Protein AF-A0A4R2MQW9-F1 (afdb_monomer_lite)

Radius of gyration: 12.01 Å; chains: 1; bounding box: 31×20×25 Å

Organism: NCBI:txid80881

pLDDT: mean 72.33, std 11.79, range [42.56, 89.56]

Structure (mmCIF, N/CA/C/O backbone):
data_AF-A0A4R2MQW9-F1
#
_entry.id   AF-A0A4R2MQW9-F1
#
loop_
_atom_site.group_PDB
_atom_site.id
_atom_site.type_symbol
_atom_site.label_atom_id
_atom_site.label_alt_id
_atom_site.label_comp_id
_atom_site.label_asym_id
_atom_site.label_entity_id
_atom_site.label_seq_id
_atom_site.pdbx_PDB_ins_code
_atom_site.Cartn_x
_atom_site.Cartn_y
_atom_site.Cartn_z
_atom_site.occupancy
_atom_site.B_iso_or_equiv
_atom_site.auth_seq_id
_atom_site.auth_comp_id
_atom_site.auth_asym_id
_atom_site.auth_atom_id
_atom_site.pdbx_PDB_model_num
ATOM 1 N N . MET A 1 1 ? -0.071 -3.401 -1.628 1.00 58.88 1 MET A N 1
ATOM 2 C CA . MET A 1 1 ? 0.142 -2.683 -2.905 1.00 58.88 1 MET A CA 1
ATOM 3 C C . MET A 1 1 ? -0.314 -3.604 -4.013 1.00 58.88 1 MET A C 1
ATOM 5 O O . MET A 1 1 ? 0.006 -4.780 -3.930 1.00 58.88 1 MET A O 1
ATOM 9 N N . GLY A 1 2 ? -1.101 -3.117 -4.968 1.00 61.84 2 GLY A N 1
ATOM 10 C CA . GLY A 1 2 ? -1.663 -3.949 -6.035 1.00 61.84 2 GLY A CA 1
ATOM 11 C C . GLY A 1 2 ? -1.328 -3.374 -7.403 1.00 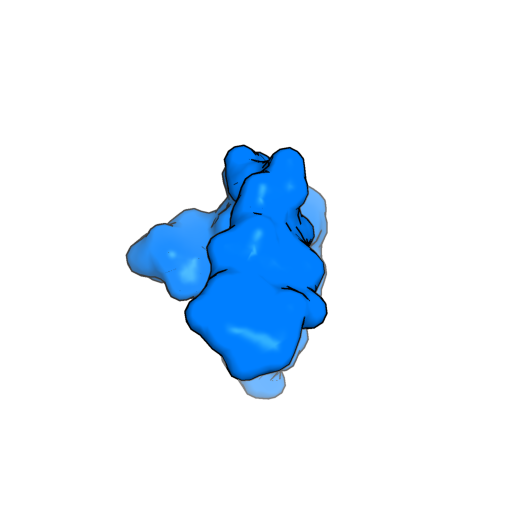61.84 2 GLY A C 1
ATOM 12 O O . GLY A 1 2 ? -1.293 -2.152 -7.567 1.00 61.84 2 GLY A O 1
ATOM 13 N N . LEU A 1 3 ? -1.057 -4.246 -8.370 1.00 65.75 3 LEU A N 1
ATOM 14 C CA . LEU A 1 3 ? -0.975 -3.858 -9.773 1.00 65.75 3 LEU A CA 1
ATOM 15 C C . LEU A 1 3 ? -2.402 -3.731 -10.305 1.00 65.75 3 LEU A C 1
ATOM 17 O O . LEU A 1 3 ? -3.186 -4.673 -10.215 1.00 65.75 3 LEU A O 1
ATOM 21 N N . ILE A 1 4 ? -2.747 -2.554 -10.821 1.00 70.38 4 ILE A N 1
ATOM 22 C CA . ILE A 1 4 ? -3.993 -2.347 -11.561 1.00 70.38 4 ILE A CA 1
ATOM 23 C C . ILE A 1 4 ? -3.572 -2.036 -12.995 1.00 70.38 4 ILE A C 1
ATOM 25 O O . ILE A 1 4 ? -3.116 -0.930 -13.298 1.00 70.38 4 ILE A O 1
ATOM 29 N N . GLY A 1 5 ? -3.652 -3.052 -13.855 1.00 68.75 5 GLY A N 1
ATOM 30 C CA . GLY A 1 5 ? -3.030 -3.028 -15.179 1.00 68.75 5 GLY A CA 1
ATOM 31 C C . GLY A 1 5 ? -1.502 -2.952 -15.077 1.00 68.75 5 GLY A C 1
ATOM 32 O O . GLY A 1 5 ? -0.896 -3.667 -14.287 1.00 68.75 5 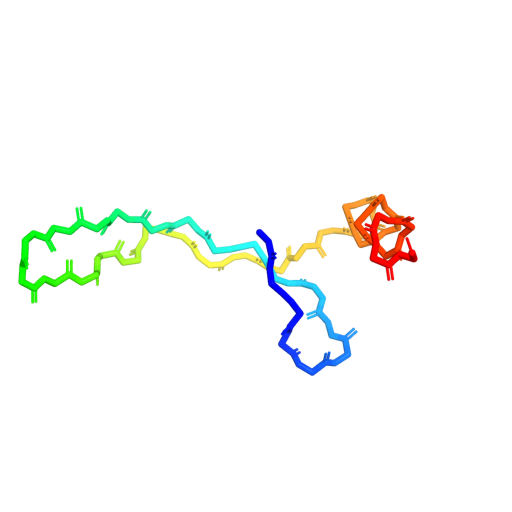GLY A O 1
ATOM 33 N N . ASP A 1 6 ? -0.891 -2.043 -15.838 1.00 65.44 6 ASP A N 1
ATOM 34 C CA . ASP A 1 6 ? 0.570 -1.840 -15.894 1.00 65.44 6 ASP A CA 1
ATOM 35 C C . ASP A 1 6 ? 1.119 -0.953 -14.751 1.00 65.44 6 ASP A C 1
ATOM 37 O O . ASP A 1 6 ? 2.317 -0.712 -14.620 1.00 65.44 6 ASP A O 1
ATOM 41 N N . ARG A 1 7 ? 0.238 -0.405 -13.904 1.00 66.31 7 ARG A N 1
ATOM 42 C CA . ARG A 1 7 ? 0.605 0.608 -12.905 1.00 66.31 7 ARG A CA 1
ATOM 43 C C . ARG A 1 7 ? 0.414 0.079 -11.490 1.00 66.31 7 ARG A C 1
ATOM 45 O O . ARG A 1 7 ? -0.629 -0.473 -11.146 1.00 66.31 7 ARG A O 1
ATOM 52 N N . LEU A 1 8 ? 1.417 0.300 -10.640 1.00 71.56 8 LEU A N 1
ATOM 53 C CA . LEU A 1 8 ? 1.326 -0.018 -9.217 1.00 71.56 8 LEU A CA 1
ATOM 54 C C . LEU A 1 8 ? 0.505 1.058 -8.498 1.00 71.56 8 LEU A C 1
ATOM 56 O O . LEU A 1 8 ? 0.797 2.256 -8.5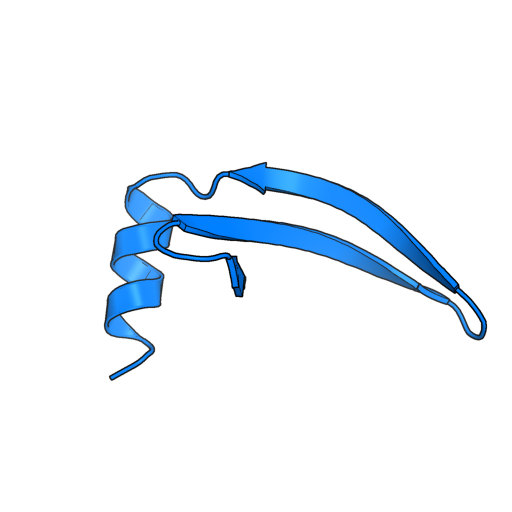81 1.00 71.56 8 LEU A O 1
ATOM 60 N N . TYR A 1 9 ? -0.499 0.617 -7.749 1.00 78.25 9 TYR A N 1
ATOM 61 C CA . TYR A 1 9 ? -1.309 1.470 -6.894 1.00 78.25 9 TYR A CA 1
ATOM 62 C C . TYR A 1 9 ? -1.165 1.063 -5.431 1.00 78.25 9 TYR A C 1
ATOM 64 O O . TYR A 1 9 ? -1.061 -0.112 -5.057 1.00 78.25 9 TYR A O 1
ATOM 72 N N . VAL A 1 10 ? -1.162 2.086 -4.586 1.00 79.50 10 VAL A N 1
ATOM 73 C CA . VAL A 1 10 ? -1.171 1.956 -3.137 1.00 79.50 10 VAL A CA 1
ATOM 74 C C . VAL A 1 10 ? -2.570 2.307 -2.662 1.00 79.50 10 VAL A C 1
ATOM 76 O O . VAL A 1 10 ? -2.971 3.469 -2.710 1.00 79.50 10 VAL A O 1
ATOM 79 N N . MET A 1 11 ? -3.307 1.300 -2.203 1.00 81.62 11 MET A N 1
ATOM 80 C CA . MET A 1 11 ? -4.607 1.491 -1.571 1.00 81.62 11 MET A CA 1
ATOM 81 C C . MET A 1 11 ? -4.484 1.218 -0.077 1.00 81.62 11 MET A C 1
ATOM 83 O O . MET A 1 11 ? -4.053 0.140 0.328 1.00 81.62 11 MET A O 1
ATOM 87 N N . VAL A 1 12 ? -4.863 2.205 0.727 1.00 82.81 12 VAL A N 1
ATOM 88 C CA . VAL A 1 12 ? -5.045 2.080 2.170 1.00 82.81 12 VAL A CA 1
ATOM 89 C C . VAL A 1 12 ? -6.540 1.968 2.413 1.00 82.81 12 VAL A C 1
ATOM 91 O O . VAL A 1 12 ? -7.303 2.885 2.101 1.00 82.81 12 VAL A O 1
ATOM 94 N N . PHE A 1 13 ? -6.961 0.836 2.957 1.00 87.06 13 PHE A N 1
ATOM 95 C CA . PHE A 1 13 ? -8.348 0.576 3.300 1.00 87.06 13 PHE A CA 1
ATOM 96 C C 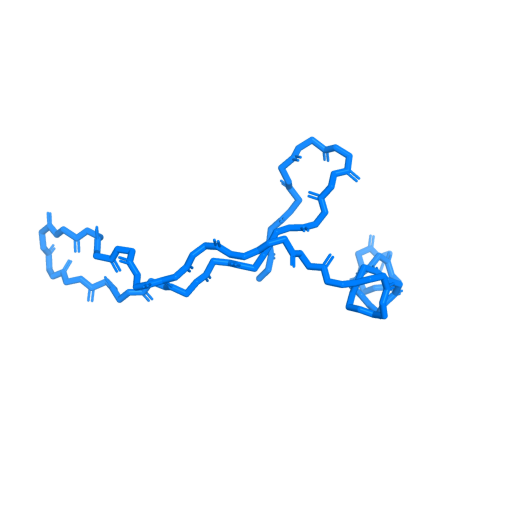. PHE A 1 13 ? -8.426 -0.054 4.684 1.00 87.06 13 PHE A C 1
ATOM 98 O O . PHE A 1 13 ? -7.515 -0.758 5.113 1.00 87.06 13 PHE A O 1
ATOM 105 N N . ALA A 1 14 ? -9.523 0.222 5.376 1.00 87.69 14 ALA A N 1
ATOM 106 C CA . ALA A 1 14 ? -9.895 -0.464 6.596 1.00 87.69 14 ALA A CA 1
ATOM 107 C C . ALA A 1 14 ? -11.048 -1.413 6.280 1.00 87.69 14 ALA A C 1
ATOM 109 O O . ALA A 1 14 ? -12.076 -0.999 5.733 1.00 87.69 14 ALA A O 1
ATOM 110 N N . LEU A 1 15 ? -10.868 -2.683 6.628 1.00 87.38 15 LEU A N 1
ATOM 111 C CA . LEU A 1 15 ? -11.943 -3.661 6.602 1.00 87.38 15 LEU A CA 1
ATOM 112 C C . LEU A 1 15 ? -12.789 -3.477 7.860 1.00 87.38 15 LEU A C 1
ATOM 114 O O . LEU A 1 15 ? -12.265 -3.451 8.973 1.00 87.38 15 LEU A O 1
ATOM 118 N N . ARG A 1 16 ? -14.096 -3.325 7.673 1.00 84.94 16 ARG A N 1
ATOM 119 C CA . ARG A 1 16 ? -15.098 -3.500 8.721 1.00 84.94 16 ARG A CA 1
ATOM 120 C C . ARG A 1 16 ? -15.932 -4.724 8.389 1.00 84.94 16 ARG A C 1
ATOM 122 O O . ARG A 1 16 ? -15.989 -5.134 7.234 1.00 84.94 16 ARG A O 1
ATOM 129 N N . GLU A 1 17 ? -16.580 -5.262 9.412 1.00 80.12 17 GLU A N 1
ATOM 130 C CA . GLU A 1 17 ? -17.320 -6.528 9.389 1.00 80.12 17 GLU A CA 1
ATOM 131 C C . GLU A 1 17 ? -18.205 -6.720 8.145 1.00 80.12 17 GLU A C 1
ATOM 133 O O . GLU A 1 17 ? -18.237 -7.805 7.578 1.00 80.12 17 GLU A O 1
ATOM 138 N N . THR A 1 18 ? -18.843 -5.652 7.658 1.00 86.06 18 THR A N 1
ATOM 139 C CA . THR A 1 18 ? -19.742 -5.697 6.493 1.00 86.06 18 THR A CA 1
ATOM 140 C C . THR A 1 18 ? -19.340 -4.770 5.345 1.00 86.06 18 THR A C 1
ATOM 142 O O . THR A 1 18 ? -20.024 -4.729 4.324 1.00 86.06 18 THR A O 1
ATOM 145 N N . ALA A 1 19 ? -18.256 -3.999 5.480 1.00 84.19 19 ALA A N 1
ATOM 146 C CA . ALA A 1 19 ? -17.904 -2.982 4.492 1.00 84.19 19 ALA A CA 1
ATOM 147 C C . ALA A 1 19 ? -16.406 -2.677 4.435 1.00 84.19 19 ALA A C 1
ATOM 149 O O . ALA A 1 19 ? -15.715 -2.581 5.450 1.00 84.19 19 ALA A O 1
ATOM 150 N N . VAL A 1 20 ? -15.919 -2.415 3.224 1.00 89.56 20 VAL A N 1
ATOM 151 C CA . VAL A 1 20 ? -14.553 -1.945 2.981 1.00 89.56 20 VAL A CA 1
ATOM 152 C C . VAL A 1 20 ? -14.563 -0.422 2.921 1.00 89.56 20 VAL A C 1
ATOM 154 O O . VAL A 1 20 ? -15.140 0.164 2.006 1.00 89.56 20 VAL A O 1
ATOM 157 N N . ARG A 1 21 ? -13.909 0.246 3.877 1.00 88.06 21 ARG A N 1
ATOM 158 C CA . ARG A 1 21 ? -13.721 1.700 3.824 1.00 88.06 21 ARG A CA 1
ATOM 159 C C . ARG A 1 21 ? -12.364 2.025 3.227 1.00 88.06 21 ARG A C 1
ATOM 161 O O . ARG A 1 21 ? -11.328 1.802 3.849 1.00 88.06 21 ARG A O 1
ATOM 168 N N . ILE A 1 22 ? -12.376 2.599 2.033 1.00 85.62 22 ILE A N 1
ATOM 169 C CA . ILE A 1 22 ? -11.167 3.098 1.381 1.00 85.62 22 ILE A CA 1
ATOM 170 C C . ILE A 1 22 ? -10.799 4.433 2.037 1.00 85.62 22 ILE A C 1
ATOM 172 O O . ILE A 1 22 ? -11.607 5.358 2.067 1.00 85.62 22 ILE A O 1
ATOM 176 N N . ILE A 1 23 ? -9.598 4.511 2.610 1.00 86.94 23 ILE A N 1
ATOM 177 C CA . ILE A 1 23 ? -9.082 5.703 3.300 1.00 86.94 23 ILE A CA 1
ATOM 178 C C . ILE A 1 23 ? -8.279 6.559 2.321 1.00 86.94 23 ILE A C 1
ATOM 180 O O . ILE A 1 23 ? -8.393 7.780 2.315 1.00 86.94 23 ILE A O 1
ATOM 184 N N . SER A 1 24 ? -7.463 5.923 1.481 1.00 80.81 24 SER A N 1
ATOM 185 C CA . SER A 1 24 ? -6.681 6.613 0.460 1.00 80.81 24 SER A CA 1
ATOM 186 C C . SER A 1 24 ? -6.328 5.661 -0.671 1.00 80.81 24 SER A C 1
ATOM 188 O O . SER A 1 24 ? -5.910 4.529 -0.430 1.00 80.81 24 SER A O 1
ATOM 190 N N . LEU A 1 25 ? -6.454 6.135 -1.906 1.00 78.12 25 LEU A N 1
ATOM 191 C CA . LEU A 1 25 ? -5.964 5.441 -3.086 1.00 78.12 25 LEU A CA 1
ATOM 192 C C . LEU A 1 25 ? -5.016 6.392 -3.804 1.00 78.12 25 LEU A C 1
ATOM 194 O O . LEU A 1 25 ? -5.428 7.421 -4.334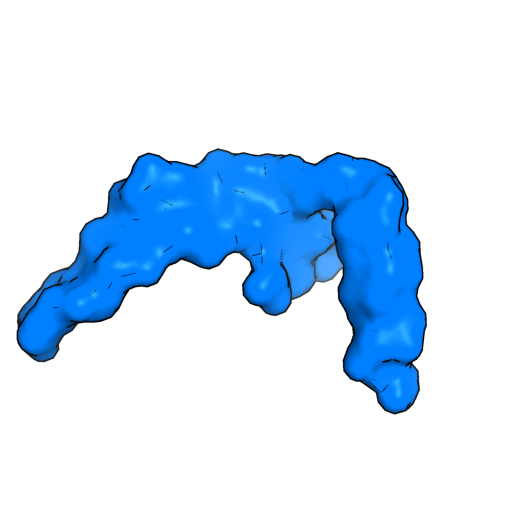 1.00 78.12 25 LEU A O 1
ATOM 198 N N . ARG A 1 26 ? -3.725 6.066 -3.772 1.00 78.50 26 ARG A N 1
ATOM 199 C CA . ARG A 1 26 ? -2.674 6.875 -4.387 1.00 78.50 26 ARG A CA 1
ATOM 200 C C . ARG A 1 26 ? -1.898 6.049 -5.399 1.00 78.50 26 ARG A C 1
ATOM 202 O O . ARG A 1 26 ? -1.633 4.863 -5.196 1.00 78.50 26 ARG A O 1
ATOM 209 N N . LYS A 1 27 ? -1.505 6.691 -6.495 1.00 74.06 27 LYS A N 1
ATOM 210 C CA . LYS A 1 27 ? -0.574 6.102 -7.459 1.00 74.06 27 LYS A CA 1
ATOM 211 C C . LYS A 1 27 ? 0.757 5.839 -6.752 1.00 74.06 27 LYS A C 1
ATOM 213 O O . LYS A 1 27 ? 1.245 6.708 -6.027 1.00 74.06 27 LYS A O 1
ATOM 218 N N . ALA A 1 28 ? 1.329 4.651 -6.925 1.00 72.56 28 ALA A N 1
ATOM 219 C CA . ALA A 1 28 ? 2.644 4.381 -6.365 1.00 72.56 28 ALA A CA 1
ATOM 220 C C . ALA A 1 28 ? 3.695 5.213 -7.109 1.00 72.56 28 ALA A C 1
ATOM 222 O O . ALA A 1 28 ? 3.695 5.290 -8.339 1.00 72.56 28 ALA A O 1
ATOM 223 N N . ASN A 1 29 ? 4.596 5.843 -6.359 1.00 69.38 29 ASN A N 1
ATOM 224 C CA . ASN A 1 29 ? 5.725 6.561 -6.940 1.00 69.38 29 ASN A CA 1
ATOM 225 C C . ASN A 1 29 ? 6.721 5.570 -7.556 1.00 69.38 29 ASN A C 1
ATOM 227 O O . ASN A 1 29 ? 6.837 4.432 -7.099 1.00 69.38 29 ASN A O 1
ATOM 231 N N . SER A 1 30 ? 7.499 6.017 -8.544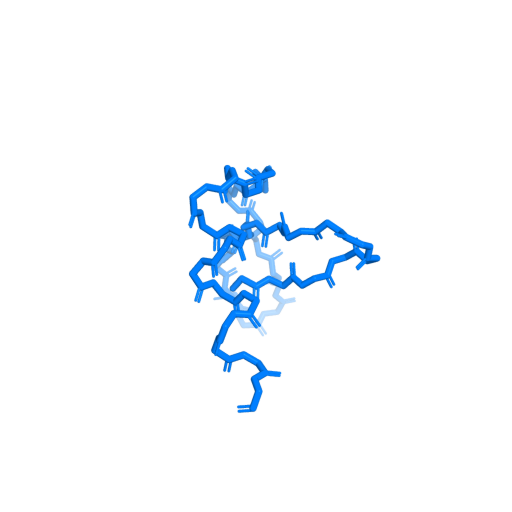 1.00 65.25 30 SER A N 1
ATOM 232 C CA . SER A 1 30 ? 8.431 5.178 -9.317 1.00 65.25 30 SER A CA 1
ATOM 233 C C . SER A 1 30 ? 9.423 4.376 -8.457 1.00 65.25 30 SER A C 1
ATOM 235 O O . SER A 1 30 ? 9.868 3.303 -8.857 1.00 65.25 30 SER A O 1
ATOM 237 N N . ARG A 1 31 ? 9.738 4.856 -7.245 1.00 67.50 31 ARG A N 1
ATOM 238 C CA . ARG A 1 31 ? 10.588 4.151 -6.271 1.00 67.50 31 ARG A CA 1
ATOM 239 C C . ARG A 1 31 ? 9.912 2.913 -5.667 1.00 67.50 31 ARG A C 1
ATOM 241 O O . ARG A 1 31 ? 10.560 1.882 -5.521 1.00 67.50 31 ARG A O 1
ATOM 248 N N . GLU A 1 32 ? 8.618 3.007 -5.373 1.00 66.38 32 GLU A N 1
ATOM 249 C CA . GLU A 1 32 ? 7.806 1.900 -4.850 1.00 66.38 32 GLU A CA 1
ATOM 250 C C . GLU A 1 32 ? 7.489 0.885 -5.954 1.00 66.38 32 GLU A C 1
ATOM 252 O O . GLU A 1 32 ? 7.560 -0.316 -5.710 1.00 66.38 32 GLU A O 1
ATOM 257 N N . VAL A 1 33 ? 7.238 1.360 -7.186 1.00 65.94 33 VAL A N 1
ATOM 258 C CA . VAL A 1 33 ? 7.077 0.510 -8.385 1.00 65.94 33 VAL A CA 1
ATOM 259 C C . VAL A 1 33 ? 8.291 -0.399 -8.562 1.00 65.94 33 VAL A C 1
ATOM 261 O O . VAL A 1 33 ? 8.139 -1.609 -8.678 1.00 65.94 33 VAL A O 1
ATOM 264 N N . LYS A 1 34 ? 9.504 0.169 -8.519 1.00 64.31 34 LYS A N 1
ATOM 265 C CA . LYS A 1 34 ? 10.748 -0.584 -8.724 1.00 64.31 34 LYS A CA 1
ATOM 266 C C . LYS A 1 34 ? 11.019 -1.599 -7.609 1.00 64.31 34 LYS A C 1
ATOM 268 O O . LYS A 1 34 ? 11.524 -2.682 -7.882 1.00 64.31 34 LYS A O 1
ATOM 273 N N . ARG A 1 35 ? 10.681 -1.262 -6.359 1.00 64.00 35 ARG A N 1
ATOM 274 C CA . ARG A 1 35 ? 10.880 -2.147 -5.201 1.00 64.00 35 ARG A CA 1
ATOM 275 C C . ARG A 1 35 ? 9.891 -3.313 -5.182 1.00 64.00 35 ARG A C 1
ATOM 277 O O . ARG A 1 35 ? 10.284 -4.413 -4.820 1.00 64.00 35 ARG A O 1
ATOM 284 N N . TYR A 1 36 ? 8.642 -3.082 -5.588 1.00 60.88 36 TYR A N 1
ATOM 285 C CA . TYR A 1 36 ? 7.633 -4.140 -5.647 1.00 60.88 36 TYR A CA 1
ATOM 286 C C . TYR A 1 36 ? 7.724 -4.986 -6.917 1.00 60.88 36 TYR A C 1
ATOM 288 O O . TYR A 1 36 ? 7.577 -6.191 -6.804 1.00 60.88 36 TYR A O 1
ATOM 296 N N . ALA A 1 37 ? 8.038 -4.425 -8.092 1.00 58.25 37 ALA A N 1
ATOM 297 C CA . ALA A 1 37 ? 8.226 -5.224 -9.311 1.00 58.25 37 ALA A CA 1
ATOM 298 C C . ALA A 1 37 ? 9.339 -6.281 -9.161 1.00 58.25 37 ALA A C 1
ATOM 300 O O . ALA A 1 37 ? 9.247 -7.352 -9.744 1.00 58.25 37 ALA A O 1
ATOM 301 N N . ALA A 1 38 ? 10.349 -6.009 -8.328 1.00 56.16 38 ALA A N 1
ATOM 302 C CA . ALA A 1 38 ? 11.405 -6.962 -7.988 1.00 56.16 38 ALA A CA 1
ATOM 303 C C . ALA A 1 38 ? 10.990 -8.027 -6.951 1.00 56.16 38 ALA A C 1
ATOM 305 O O . ALA A 1 38 ? 11.659 -9.045 -6.838 1.00 56.16 38 ALA A O 1
ATOM 306 N N . ALA A 1 39 ? 9.920 -7.793 -6.182 1.00 51.00 39 ALA A N 1
ATOM 307 C CA . ALA A 1 39 ? 9.408 -8.731 -5.179 1.00 51.00 39 ALA A CA 1
ATOM 308 C C . ALA A 1 39 ? 8.345 -9.694 -5.741 1.00 51.00 39 ALA A C 1
ATOM 310 O O . ALA A 1 39 ? 7.915 -10.595 -5.028 1.00 51.00 39 ALA A O 1
ATOM 311 N N . VAL A 1 40 ? 7.908 -9.494 -6.992 1.00 51.16 40 VAL A N 1
ATOM 312 C CA . VAL A 1 40 ? 6.997 -10.401 -7.718 1.00 51.16 40 VAL A CA 1
ATOM 313 C C . VAL A 1 40 ? 7.776 -11.267 -8.726 1.00 51.16 40 VAL A C 1
ATOM 315 O O . VAL A 1 40 ? 7.261 -11.577 -9.797 1.00 51.16 40 VAL A O 1
ATOM 318 N N . HIS A 1 41 ? 9.027 -11.625 -8.415 1.00 42.56 41 HIS A N 1
ATOM 319 C CA . HIS A 1 41 ? 9.773 -12.651 -9.150 1.00 42.56 41 HIS A CA 1
ATOM 320 C C . HIS A 1 41 ? 9.818 -13.946 -8.344 1.00 42.56 41 HIS A C 1
ATOM 322 O O . HIS A 1 41 ? 10.108 -13.852 -7.129 1.00 42.56 41 HIS A O 1
#

Secondary structure (DSSP, 8-state):
-EEETTEEEEEEEEEETTEEEEEEEEEPPHHHHHHHHTT--

Sequence (41 aa):
MGLIGDRLYVMVFALRETAVRIISLRKANSREVKRYAAAVH

Foldseek 3Di:
DDDDDPFDKDWDWDDDPPDIGTPDIGTDDPVVVVVVVVVVD

InterPro domains:
  IPR038573 Ribonuclease toxin BrnT superfamily [G3DSA:3.10.450.530] (1-34)